Protein AF-A0A537XS26-F1 (afdb_monomer)

Mean predicted aligned error: 6.13 Å

Foldseek 3Di:
DDPPVVQADPVRHGDDDDPDDADQFLQDRGDVSNVVSVVVVDDQKDFDDPDDCPPPPDGIDSDRPPDDVVVPPD

Radius of gyration: 20.55 Å; Cα contacts (8 Å, |Δi|>4): 65; chains: 1; bounding box: 46×36×56 Å

pLDDT: mean 91.45, std 10.88, range [45.56, 98.38]

Nearest PDB structures (foldseek):
  8cou-assembly1_A  TM=9.142E-01  e=1.057E-03  Pseudomonas aeruginosa
  4b7v-assembly1_A  TM=9.073E-01  e=1.615E-03  Pseudomonas aeruginosa PAO1
  4r8e-assembly1_B  TM=8.980E-01  e=2.141E-03  Yersinia pestis
  2gfy-assembly1_A-2  TM=8.869E-01  e=4.042E-03  Escherichia coli
  1ox0-assembly1_A  TM=8.969E-01  e=4.996E-03  Streptococcus pneumoniae

Secondary structure (DSSP, 8-state):
---GGGGB-TTSPBP---------BTTBSSHHHHHHHHHTT----EE--SS--TT-S--EE----S--SHHHH-

Structure (mmCIF, N/CA/C/O backbone):
data_AF-A0A537XS26-F1
#
_entry.id   AF-A0A537XS26-F1
#
loop_
_atom_site.group_PDB
_atom_site.id
_atom_site.type_symbol
_atom_site.label_atom_id
_atom_site.label_alt_id
_atom_site.label_comp_id
_atom_site.label_asym_id
_atom_site.label_entity_id
_atom_site.label_seq_id
_atom_site.pdbx_PDB_ins_code
_atom_site.Cartn_x
_atom_site.Cartn_y
_atom_site.Cartn_z
_atom_site.occupancy
_atom_site.B_iso_or_equiv
_atom_site.auth_seq_id
_atom_site.auth_comp_id
_atom_site.auth_asym_id
_atom_site.auth_atom_id
_atom_site.pdbx_PDB_model_num
A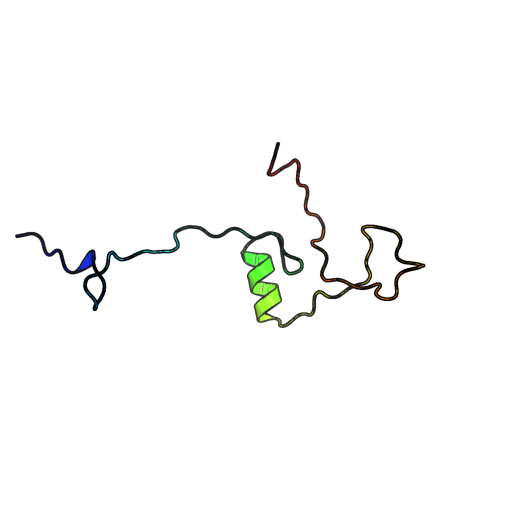TOM 1 N N . MET A 1 1 ? 24.167 -7.937 -40.359 1.00 45.56 1 MET A N 1
ATOM 2 C CA . MET A 1 1 ? 22.747 -8.294 -40.185 1.00 45.56 1 MET A CA 1
ATOM 3 C C . MET A 1 1 ? 22.520 -8.411 -38.691 1.00 45.56 1 MET A C 1
ATOM 5 O O . MET A 1 1 ? 23.014 -9.354 -38.092 1.00 45.56 1 MET A O 1
ATOM 9 N N . SER A 1 2 ? 21.979 -7.362 -38.076 1.00 52.41 2 SER A N 1
ATOM 10 C CA . SER A 1 2 ? 21.884 -7.230 -36.619 1.00 52.41 2 SER A CA 1
ATOM 11 C C . SER A 1 2 ? 20.816 -8.182 -36.091 1.00 52.41 2 SER A C 1
ATOM 13 O O . SER A 1 2 ? 19.675 -8.141 -36.549 1.00 52.41 2 SER A O 1
ATOM 15 N N . ASP A 1 3 ? 21.200 -9.057 -35.167 1.00 63.47 3 ASP A N 1
ATOM 16 C CA . ASP A 1 3 ? 20.329 -10.071 -34.582 1.00 63.47 3 ASP A CA 1
ATOM 17 C C . ASP A 1 3 ? 19.148 -9.416 -33.846 1.00 63.47 3 ASP A C 1
ATOM 19 O O . ASP A 1 3 ? 19.301 -8.788 -32.799 1.00 63.47 3 ASP A O 1
ATOM 23 N N . THR A 1 4 ? 17.960 -9.515 -34.444 1.00 57.72 4 THR A N 1
ATOM 24 C CA . THR A 1 4 ? 16.710 -8.932 -33.927 1.00 57.72 4 THR A CA 1
ATOM 25 C C . THR A 1 4 ? 16.024 -9.872 -32.918 1.00 57.72 4 THR A C 1
ATOM 27 O O . THR A 1 4 ? 14.990 -9.525 -32.351 1.00 57.72 4 THR A O 1
ATOM 30 N N . SER A 1 5 ? 16.621 -11.041 -32.637 1.00 61.03 5 SER A N 1
ATOM 31 C CA . SER A 1 5 ? 16.121 -12.057 -31.696 1.00 61.03 5 SER A CA 1
ATOM 32 C C . SER A 1 5 ? 15.848 -11.503 -30.292 1.00 61.03 5 SER A C 1
ATOM 34 O O . SER A 1 5 ? 14.912 -11.923 -29.618 1.00 61.03 5 SER A O 1
ATOM 36 N N . SER A 1 6 ? 16.607 -10.495 -29.848 1.00 69.81 6 SER A N 1
ATOM 37 C CA . SER A 1 6 ? 16.488 -9.961 -28.487 1.00 69.81 6 SER A CA 1
ATOM 38 C C . SER A 1 6 ? 15.300 -9.016 -28.264 1.00 69.81 6 SER A C 1
ATOM 40 O O . SER A 1 6 ? 14.973 -8.751 -27.109 1.00 69.81 6 SER A O 1
ATOM 42 N N . ALA A 1 7 ? 14.647 -8.510 -29.315 1.00 83.69 7 ALA A N 1
ATOM 43 C CA . ALA A 1 7 ? 13.589 -7.498 -29.199 1.00 83.69 7 ALA A CA 1
ATOM 44 C C . ALA A 1 7 ? 12.171 -8.091 -29.109 1.00 83.69 7 ALA A C 1
ATOM 46 O O . ALA A 1 7 ? 11.227 -7.396 -28.721 1.00 83.69 7 ALA A O 1
ATOM 47 N N . VAL A 1 8 ? 12.019 -9.373 -29.444 1.00 92.00 8 VAL A N 1
ATOM 48 C CA . VAL A 1 8 ? 10.729 -10.064 -29.519 1.00 92.00 8 VAL A CA 1
ATOM 49 C C . VAL A 1 8 ? 10.717 -11.316 -28.645 1.00 92.00 8 VAL A C 1
ATOM 51 O O . VAL A 1 8 ? 11.762 -11.888 -28.348 1.00 92.00 8 VAL A O 1
ATOM 54 N N . ASP A 1 9 ? 9.545 -11.700 -28.145 1.00 91.12 9 ASP A N 1
ATOM 55 C CA . ASP A 1 9 ? 9.381 -12.931 -27.373 1.00 91.1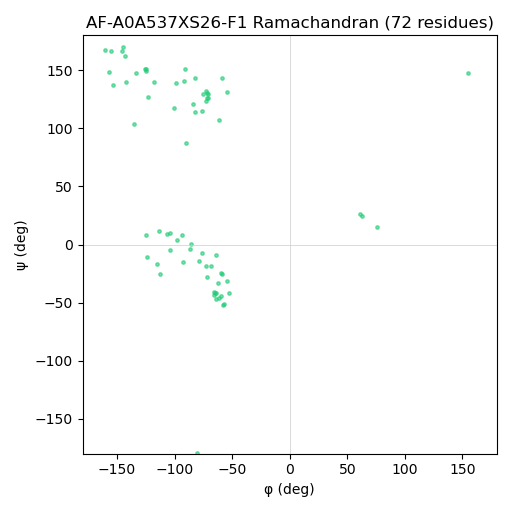2 9 ASP A CA 1
ATOM 56 C C . ASP A 1 9 ? 9.259 -14.171 -28.280 1.00 91.12 9 ASP A C 1
ATOM 58 O O . ASP A 1 9 ? 9.291 -14.081 -29.508 1.00 91.12 9 ASP A O 1
ATOM 62 N N . HIS A 1 10 ? 9.095 -15.351 -27.674 1.00 89.62 10 HIS A N 1
ATOM 63 C CA . HIS A 1 10 ? 8.972 -16.624 -28.398 1.00 89.62 10 HIS A CA 1
ATOM 64 C C . HIS A 1 10 ? 7.724 -16.729 -29.300 1.00 89.62 10 HIS A C 1
ATOM 66 O O . HIS A 1 10 ? 7.615 -17.679 -30.070 1.00 89.62 10 HIS A O 1
ATOM 72 N N . LEU A 1 11 ? 6.792 -15.773 -29.214 1.00 92.25 11 LEU A N 1
ATOM 73 C CA . LEU A 1 11 ? 5.604 -15.661 -30.065 1.00 92.25 11 LEU A CA 1
ATOM 74 C C . LEU A 1 11 ? 5.722 -14.511 -31.081 1.00 92.25 11 LEU A C 1
ATOM 76 O O . LEU A 1 11 ? 4.744 -14.185 -31.750 1.00 92.25 11 LEU A O 1
ATOM 80 N N . GLY A 1 12 ? 6.899 -13.888 -31.205 1.00 93.62 12 GLY A N 1
ATOM 81 C CA . GLY A 1 12 ? 7.154 -12.794 -32.143 1.00 93.62 12 GLY A CA 1
ATOM 82 C C . GLY A 1 12 ? 6.571 -11.445 -31.712 1.00 93.62 12 GLY A C 1
ATOM 83 O O . GLY A 1 12 ? 6.469 -10.536 -32.534 1.00 93.62 12 GLY A O 1
ATOM 84 N N . ARG A 1 13 ? 6.172 -11.289 -30.444 1.00 94.25 13 ARG A N 1
ATOM 85 C CA . ARG A 1 13 ? 5.597 -10.039 -29.918 1.00 94.25 13 ARG A CA 1
ATOM 86 C C . ARG A 1 13 ? 6.694 -9.142 -29.343 1.00 94.25 13 ARG A C 1
ATOM 88 O O . ARG A 1 13 ? 7.679 -9.678 -28.836 1.00 94.25 13 ARG A O 1
ATOM 95 N N . PRO A 1 14 ? 6.539 -7.805 -29.343 1.00 95.75 14 PRO A N 1
ATOM 96 C CA . PRO A 1 14 ? 7.489 -6.915 -28.679 1.00 95.75 14 PRO A CA 1
ATOM 97 C C . PRO A 1 14 ? 7.678 -7.296 -27.207 1.00 95.75 14 PRO A C 1
ATOM 99 O O . PRO A 1 14 ? 6.700 -7.476 -26.478 1.00 95.75 14 PRO A O 1
ATOM 102 N N . ARG A 1 15 ? 8.931 -7.407 -26.754 1.00 94.06 15 ARG A N 1
ATOM 103 C CA . ARG A 1 15 ? 9.216 -7.626 -25.332 1.00 94.06 15 ARG A CA 1
ATOM 104 C C . ARG A 1 15 ? 8.916 -6.353 -24.550 1.00 94.06 15 ARG A C 1
ATOM 106 O O . ARG A 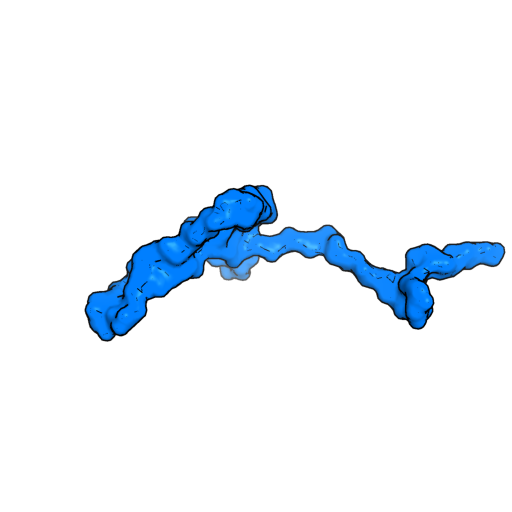1 15 ? 9.399 -5.277 -24.888 1.00 94.06 15 ARG A O 1
ATOM 113 N N . VAL A 1 16 ? 8.157 -6.503 -23.470 1.00 93.25 16 VAL A N 1
ATOM 114 C CA . VAL A 1 16 ? 7.829 -5.423 -22.536 1.00 93.25 16 VAL A CA 1
ATOM 115 C C . VAL A 1 16 ? 8.385 -5.786 -21.165 1.00 93.25 16 VAL A C 1
ATOM 117 O O . VAL A 1 16 ? 8.321 -6.945 -20.754 1.00 93.25 16 VAL A O 1
ATOM 120 N N . ALA A 1 17 ? 8.941 -4.800 -20.466 1.00 94.25 17 ALA A N 1
ATOM 121 C CA . ALA A 1 17 ? 9.454 -4.949 -19.112 1.00 94.25 17 ALA A CA 1
ATOM 122 C C . ALA A 1 17 ? 8.801 -3.926 -18.181 1.00 94.25 17 ALA A C 1
ATOM 124 O O . ALA A 1 17 ? 8.469 -2.816 -18.597 1.00 94.25 17 ALA A O 1
ATOM 125 N N . VAL A 1 18 ? 8.659 -4.294 -16.909 1.00 95.88 18 VAL A N 1
ATOM 126 C CA . VAL A 1 18 ? 8.339 -3.346 -15.840 1.00 95.88 18 VAL A CA 1
ATOM 127 C C . VAL A 1 18 ? 9.647 -2.691 -15.410 1.00 95.88 18 VAL A C 1
ATOM 129 O O . VAL A 1 18 ? 10.536 -3.364 -14.896 1.00 95.88 18 VAL A O 1
ATOM 132 N N . THR A 1 19 ? 9.785 -1.390 -15.653 1.00 96.25 19 THR A N 1
ATOM 133 C CA . THR A 1 19 ? 11.012 -0.626 -15.355 1.00 96.25 19 THR A CA 1
ATOM 134 C C . THR A 1 19 ? 10.894 0.245 -14.108 1.00 96.25 19 THR A C 1
ATOM 136 O O . THR A 1 19 ? 11.869 0.870 -13.703 1.00 96.25 19 THR A O 1
ATOM 139 N N . GLY A 1 20 ? 9.712 0.301 -13.497 1.00 96.19 20 GLY A N 1
ATOM 140 C CA . GLY A 1 20 ? 9.449 1.083 -12.299 1.00 96.19 20 GLY A CA 1
ATOM 141 C C . GLY A 1 20 ? 8.249 0.535 -11.541 1.00 96.19 20 GLY A C 1
ATOM 142 O O . GLY A 1 20 ? 7.326 -0.022 -12.136 1.00 96.19 20 GLY A O 1
ATOM 143 N N . LEU A 1 21 ? 8.288 0.686 -10.221 1.00 96.75 21 LEU A N 1
ATOM 144 C CA . LEU A 1 21 ? 7.234 0.288 -9.296 1.00 96.75 21 LEU A CA 1
ATOM 145 C C . LEU A 1 21 ? 6.997 1.437 -8.313 1.00 96.75 21 LEU A C 1
ATOM 147 O O . LEU A 1 21 ? 7.924 2.162 -7.959 1.00 96.75 21 LEU A O 1
ATOM 151 N N . GLY A 1 22 ? 5.757 1.591 -7.865 1.00 94.06 22 GLY A N 1
ATOM 152 C CA . GLY A 1 22 ? 5.366 2.567 -6.855 1.00 94.06 22 GLY A CA 1
ATOM 153 C C . GLY A 1 22 ? 4.128 2.064 -6.130 1.00 94.06 22 GLY A C 1
ATOM 154 O O . GLY A 1 22 ? 3.235 1.498 -6.760 1.00 94.06 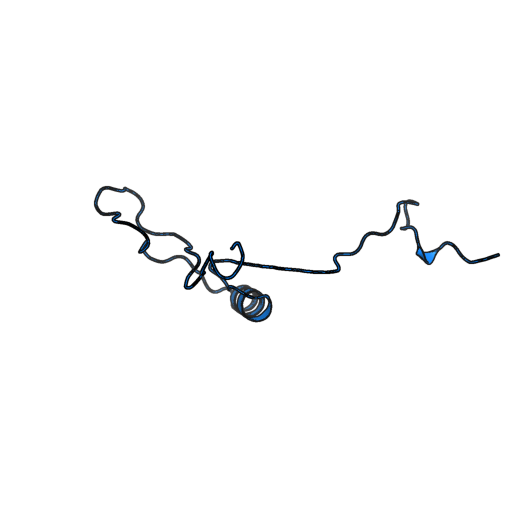22 GLY A O 1
ATOM 155 N N . VAL A 1 23 ? 4.103 2.216 -4.807 1.00 94.62 23 VAL A N 1
ATOM 156 C CA . VAL A 1 23 ? 3.049 1.659 -3.951 1.00 94.62 23 VAL A CA 1
ATOM 157 C C . VAL A 1 23 ? 2.708 2.618 -2.813 1.00 94.62 23 VAL A C 1
ATOM 159 O O . VAL A 1 23 ? 3.599 3.224 -2.223 1.00 94.62 23 VAL A O 1
ATOM 162 N N . LYS A 1 24 ? 1.413 2.729 -2.503 1.00 94.75 24 LYS A N 1
ATOM 163 C CA . LYS A 1 24 ? 0.864 3.307 -1.267 1.00 94.75 24 LYS A CA 1
ATOM 164 C C . LYS A 1 24 ? -0.230 2.371 -0.789 1.00 94.75 24 LYS A C 1
ATOM 166 O O . LYS A 1 24 ? -1.281 2.267 -1.418 1.00 94.75 24 LYS A O 1
ATOM 171 N N . THR A 1 25 ? 0.067 1.592 0.241 1.00 96.06 25 THR A N 1
ATOM 172 C CA . THR A 1 25 ? -0.780 0.474 0.661 1.00 96.06 25 THR A CA 1
ATOM 173 C C . THR A 1 25 ? -0.795 0.353 2.181 1.00 96.06 25 THR A C 1
ATOM 175 O O . THR A 1 25 ? 0.121 0.838 2.843 1.00 96.06 25 THR A O 1
ATOM 178 N N . PRO A 1 26 ? -1.772 -0.365 2.757 1.00 96.88 26 PRO A N 1
ATOM 179 C CA . PRO A 1 26 ? -1.775 -0.672 4.189 1.00 96.88 26 PRO A CA 1
ATOM 180 C C . PRO A 1 26 ? -0.539 -1.462 4.636 1.00 96.88 26 PRO A C 1
ATOM 182 O O . PRO A 1 26 ? -0.153 -1.394 5.794 1.00 96.88 26 PRO A O 1
ATOM 185 N N . ALA A 1 27 ? 0.092 -2.197 3.714 1.00 96.75 27 ALA A N 1
ATOM 186 C CA . ALA A 1 27 ? 1.289 -2.988 3.974 1.00 96.75 27 ALA A CA 1
ATOM 187 C C . ALA A 1 27 ? 2.601 -2.190 3.832 1.00 96.75 27 ALA A C 1
ATOM 189 O O . ALA A 1 27 ? 3.667 -2.741 4.092 1.00 96.75 27 ALA A O 1
ATOM 190 N N . GLY A 1 28 ? 2.547 -0.920 3.417 1.00 95.38 28 GLY A N 1
ATOM 191 C CA . GLY A 1 28 ? 3.722 -0.072 3.227 1.00 95.38 28 GLY A CA 1
ATOM 192 C C . GLY A 1 28 ? 3.494 1.059 2.223 1.00 95.38 28 GLY A C 1
ATOM 193 O O . GLY A 1 28 ? 2.750 0.908 1.245 1.00 95.38 28 GLY A O 1
ATOM 194 N N . ASN A 1 29 ? 4.171 2.186 2.463 1.00 94.81 29 ASN A N 1
ATOM 195 C CA . ASN A 1 29 ? 4.153 3.381 1.608 1.00 94.81 29 ASN A CA 1
ATOM 196 C C . ASN A 1 29 ? 5.363 3.463 0.664 1.00 94.81 29 ASN A C 1
ATOM 198 O O . ASN A 1 29 ? 5.520 4.448 -0.058 1.00 94.81 29 ASN A O 1
ATOM 202 N N . ASP A 1 30 ? 6.218 2.448 0.672 1.00 94.38 30 ASP A N 1
ATOM 203 C CA . ASP A 1 30 ? 7.359 2.288 -0.218 1.00 94.38 30 ASP A CA 1
ATOM 204 C C . ASP A 1 30 ? 7.562 0.799 -0.531 1.00 94.38 30 ASP A C 1
ATOM 206 O O . ASP A 1 30 ? 6.962 -0.077 0.095 1.00 94.38 30 ASP A O 1
ATOM 210 N N . ILE A 1 31 ? 8.381 0.507 -1.545 1.00 97.31 31 ILE A N 1
ATOM 211 C CA . ILE A 1 31 ? 8.609 -0.868 -2.009 1.00 97.31 31 ILE A CA 1
ATOM 212 C C . ILE A 1 31 ? 9.229 -1.750 -0.908 1.00 97.31 31 ILE A C 1
ATOM 214 O O . ILE A 1 31 ? 8.730 -2.864 -0.732 1.00 97.31 31 ILE A O 1
ATOM 218 N N . PRO A 1 32 ? 10.272 -1.312 -0.165 1.00 97.50 32 PRO A N 1
ATOM 219 C CA . PRO A 1 32 ? 10.854 -2.133 0.896 1.00 97.50 32 PRO A CA 1
ATOM 220 C C . PRO A 1 32 ? 9.852 -2.536 1.984 1.00 97.50 32 PRO A C 1
ATOM 222 O O . PRO A 1 32 ? 9.715 -3.727 2.261 1.00 97.50 32 PRO A O 1
ATOM 225 N N . SER A 1 33 ? 9.121 -1.573 2.558 1.00 96.00 33 SER A N 1
ATOM 226 C CA . SER A 1 33 ? 8.150 -1.830 3.632 1.00 96.00 33 SER A CA 1
ATOM 227 C C . SER A 1 33 ? 6.991 -2.707 3.162 1.00 96.00 33 SER A C 1
ATOM 229 O O . SER A 1 33 ? 6.610 -3.653 3.855 1.00 96.00 33 SER A O 1
ATOM 231 N N . PHE A 1 34 ? 6.485 -2.448 1.952 1.00 97.06 34 PHE A N 1
ATOM 232 C CA . PHE A 1 34 ? 5.458 -3.263 1.310 1.00 97.06 34 PHE A CA 1
ATOM 233 C C . PHE A 1 34 ? 5.902 -4.721 1.175 1.00 97.06 34 PHE A C 1
ATOM 235 O O . PHE A 1 34 ? 5.191 -5.636 1.595 1.00 97.06 34 PHE A O 1
ATOM 242 N N . TRP A 1 35 ? 7.093 -4.943 0.616 1.00 97.50 35 TRP A N 1
ATOM 243 C CA . TRP A 1 35 ? 7.601 -6.284 0.359 1.00 97.50 35 TRP A CA 1
ATOM 244 C C . TRP A 1 35 ? 7.873 -7.059 1.649 1.00 97.50 35 TRP A C 1
ATOM 246 O O . TRP A 1 35 ? 7.477 -8.219 1.769 1.00 97.50 35 TRP A O 1
ATOM 256 N N . GLU A 1 36 ? 8.488 -6.412 2.639 1.00 98.12 36 GLU A N 1
ATOM 257 C CA . GLU A 1 36 ? 8.765 -7.022 3.938 1.00 98.12 36 GLU A CA 1
ATOM 258 C C . GLU A 1 36 ? 7.473 -7.465 4.641 1.00 98.12 36 GLU A C 1
ATOM 260 O O . GLU A 1 36 ? 7.380 -8.585 5.147 1.00 98.12 36 GLU A O 1
ATOM 265 N N . THR A 1 37 ? 6.446 -6.614 4.626 1.00 97.38 37 THR A N 1
ATOM 266 C CA . THR A 1 37 ? 5.161 -6.912 5.267 1.00 97.38 37 THR A CA 1
ATOM 267 C C . THR A 1 37 ? 4.434 -8.072 4.600 1.00 97.38 37 THR A C 1
ATOM 269 O O . THR A 1 37 ? 3.893 -8.930 5.304 1.00 97.38 37 THR A O 1
ATOM 272 N N . LEU A 1 38 ? 4.463 -8.139 3.264 1.00 96.75 38 LEU A N 1
ATOM 273 C CA . LEU A 1 38 ? 3.897 -9.264 2.521 1.00 96.75 38 LEU A CA 1
ATOM 274 C C . LEU A 1 38 ? 4.626 -10.574 2.820 1.00 96.75 38 LEU A C 1
ATOM 276 O O . LEU A 1 38 ? 3.974 -11.577 3.106 1.00 96.75 38 LEU A O 1
ATOM 280 N N . LEU A 1 39 ? 5.962 -10.567 2.792 1.00 98.31 39 LEU A N 1
ATOM 281 C CA . LEU A 1 39 ? 6.759 -11.760 3.086 1.00 98.31 39 LEU A CA 1
ATOM 282 C C . LEU A 1 39 ? 6.553 -12.259 4.519 1.00 98.31 39 LEU A C 1
ATOM 284 O O . LEU A 1 39 ? 6.577 -13.464 4.760 1.00 98.31 39 LEU A O 1
ATOM 288 N N . ALA A 1 40 ? 6.317 -11.349 5.461 1.00 98.38 40 ALA A N 1
ATOM 289 C CA . ALA A 1 40 ? 6.012 -11.696 6.841 1.00 98.38 40 ALA A CA 1
ATOM 290 C C . ALA A 1 40 ? 4.571 -12.209 7.045 1.00 98.38 40 ALA A C 1
ATOM 292 O O . ALA A 1 40 ? 4.239 -12.631 8.152 1.00 98.38 40 ALA A O 1
ATOM 293 N N . GLY A 1 41 ? 3.703 -12.157 6.024 1.00 96.88 41 GLY A N 1
ATOM 294 C CA . GLY A 1 41 ? 2.309 -12.606 6.117 1.00 96.88 41 GLY A CA 1
ATOM 295 C C . GLY A 1 41 ? 1.487 -11.837 7.156 1.00 96.88 41 GLY A C 1
ATOM 296 O O . GLY A 1 41 ? 0.540 -12.380 7.726 1.00 96.88 41 GLY A O 1
ATOM 297 N N . ARG A 1 42 ? 1.867 -10.588 7.457 1.00 93.62 42 ARG A N 1
ATOM 298 C CA . ARG A 1 42 ? 1.221 -9.790 8.506 1.00 93.62 42 ARG A CA 1
ATOM 299 C C . ARG A 1 42 ? -0.133 -9.272 8.012 1.00 93.62 42 ARG A C 1
ATOM 301 O O . ARG A 1 42 ? -0.218 -8.659 6.950 1.00 93.62 42 ARG A O 1
ATOM 308 N N . SER A 1 43 ? -1.189 -9.480 8.800 1.00 95.69 43 SER A N 1
ATOM 309 C CA . SER A 1 43 ? -2.506 -8.881 8.538 1.00 95.69 43 SER A CA 1
ATOM 310 C C . SER A 1 43 ? -2.484 -7.387 8.845 1.00 95.69 43 SER A C 1
ATOM 312 O O . SER A 1 43 ? -2.035 -6.996 9.918 1.00 95.69 43 SER A O 1
ATOM 314 N N . MET A 1 44 ? -3.005 -6.573 7.926 1.00 96.50 44 MET A N 1
ATOM 315 C CA . MET A 1 44 ? -3.086 -5.110 8.057 1.00 96.50 44 MET A CA 1
ATOM 316 C C . MET A 1 44 ? -4.501 -4.617 8.400 1.00 96.50 44 MET A C 1
ATOM 318 O O . MET A 1 44 ? -4.771 -3.420 8.323 1.00 96.50 44 MET A O 1
ATOM 322 N N . ALA A 1 45 ? -5.420 -5.527 8.735 1.00 97.19 45 ALA A N 1
ATOM 323 C CA . ALA A 1 45 ? -6.756 -5.154 9.180 1.00 97.19 45 ALA A CA 1
ATOM 324 C C . ALA A 1 45 ? -6.684 -4.556 10.591 1.00 97.19 45 ALA A C 1
ATOM 326 O O . ALA A 1 45 ? -6.156 -5.184 11.509 1.00 97.19 45 ALA A O 1
ATOM 327 N N . ALA A 1 46 ? -7.232 -3.359 10.752 1.00 96.69 46 ALA A N 1
ATOM 328 C CA . ALA A 1 46 ? -7.314 -2.650 12.021 1.00 96.69 46 ALA A CA 1
ATOM 329 C C . ALA A 1 46 ? -8.628 -1.864 12.093 1.00 96.69 46 ALA A C 1
ATOM 331 O O . ALA A 1 46 ? -9.327 -1.727 11.085 1.00 96.69 46 ALA A O 1
ATOM 332 N N . ASP A 1 47 ? -8.954 -1.329 13.268 1.00 97.62 47 ASP A N 1
ATOM 333 C CA . ASP A 1 47 ? -10.101 -0.435 13.421 1.00 97.62 47 ASP A CA 1
ATOM 334 C C . ASP A 1 47 ? -9.963 0.794 12.511 1.00 97.62 47 ASP A C 1
ATOM 336 O O . ASP A 1 47 ? -8.862 1.305 12.274 1.00 97.62 47 ASP A O 1
ATOM 340 N N . ILE A 1 48 ? -11.090 1.254 11.970 1.00 97.38 48 ILE A N 1
ATOM 341 C CA . ILE A 1 48 ? -11.152 2.462 11.148 1.00 97.38 48 ILE A CA 1
ATOM 342 C C . ILE A 1 48 ? -10.931 3.676 12.051 1.00 97.38 48 ILE A C 1
ATOM 344 O O . ILE A 1 48 ? -11.592 3.832 13.074 1.00 97.38 48 ILE A O 1
ATOM 348 N N . THR A 1 49 ? -10.016 4.553 11.646 1.00 94.94 49 THR A N 1
ATOM 349 C CA . THR A 1 49 ? -9.622 5.752 12.406 1.00 94.94 49 THR A CA 1
ATOM 350 C C . THR A 1 49 ? -9.779 7.032 11.594 1.00 94.94 49 THR A C 1
ATOM 352 O O . THR A 1 49 ? -9.712 8.123 12.152 1.00 94.94 49 THR A O 1
ATOM 355 N N . SER A 1 50 ? -10.016 6.924 10.283 1.00 93.25 50 SER A N 1
ATOM 356 C CA . SER A 1 50 ? -10.199 8.070 9.391 1.00 93.25 50 SER A CA 1
ATOM 357 C C . SER A 1 50 ? -11.535 8.804 9.563 1.00 93.25 50 SER A C 1
ATOM 359 O O . SER A 1 50 ? -11.666 9.931 9.096 1.00 93.25 50 SER A O 1
ATOM 361 N N . PHE A 1 51 ? -12.540 8.171 10.175 1.00 94.88 51 PHE A N 1
ATOM 362 C CA . PHE A 1 51 ? -13.866 8.748 10.429 1.00 94.88 51 PHE A CA 1
ATOM 363 C C . PHE A 1 51 ? -14.598 7.976 11.540 1.00 94.88 51 PHE A C 1
ATOM 365 O O . PHE A 1 51 ? -14.176 6.881 11.916 1.00 94.88 51 PHE A O 1
ATOM 372 N N . ASP A 1 52 ? -15.691 8.542 12.060 1.00 96.88 52 ASP A N 1
ATOM 373 C CA . ASP A 1 52 ? -16.528 7.891 13.074 1.00 96.88 52 ASP A CA 1
ATOM 374 C C . ASP A 1 52 ? -17.315 6.718 12.473 1.00 96.88 52 ASP A C 1
ATOM 376 O O . ASP A 1 52 ? -18.031 6.866 11.482 1.00 96.88 52 ASP A O 1
ATOM 380 N N . THR A 1 53 ? -17.179 5.545 13.086 1.00 98.00 53 THR A N 1
ATOM 381 C CA . THR A 1 53 ? -17.812 4.300 12.637 1.00 98.00 53 THR A CA 1
ATOM 382 C C . THR A 1 53 ? -18.873 3.770 13.596 1.00 98.00 53 THR A C 1
ATOM 384 O O . THR A 1 53 ? -19.331 2.642 13.423 1.00 98.00 53 THR A O 1
ATOM 387 N N . THR A 1 54 ? -19.289 4.560 14.593 1.00 97.06 54 THR A N 1
ATOM 388 C CA . THR A 1 54 ? -20.203 4.126 15.666 1.00 97.06 54 THR A CA 1
ATOM 389 C C . THR A 1 54 ? -21.498 3.499 15.139 1.00 97.06 54 THR A C 1
ATOM 391 O O . THR A 1 54 ? -21.899 2.442 15.626 1.00 97.06 54 THR A O 1
ATOM 394 N N . ASP A 1 55 ? -22.091 4.082 14.095 1.00 97.75 55 ASP A N 1
ATOM 395 C CA . ASP A 1 55 ? -23.358 3.620 13.507 1.00 97.75 55 ASP A CA 1
ATOM 396 C C . ASP A 1 55 ? -23.180 2.650 12.324 1.00 97.75 55 ASP A C 1
ATOM 398 O O . ASP A 1 55 ? -24.144 2.309 11.633 1.00 97.75 55 ASP A O 1
ATOM 402 N N . LEU A 1 56 ? -21.951 2.196 12.055 1.00 97.94 56 LEU A N 1
ATOM 403 C CA . LEU A 1 56 ? -21.657 1.316 10.927 1.00 97.94 56 LEU A CA 1
ATOM 404 C C . LEU A 1 56 ? -21.563 -0.154 11.358 1.00 97.94 56 LEU A C 1
ATOM 406 O O . LEU A 1 56 ? -20.923 -0.479 12.360 1.00 97.94 56 LEU A O 1
ATOM 410 N N . PRO A 1 57 ? -22.121 -1.089 10.564 1.00 97.50 57 PRO A N 1
ATOM 411 C CA . PRO A 1 57 ? -22.035 -2.520 10.861 1.00 97.50 57 PRO A CA 1
ATOM 412 C C . PRO A 1 57 ? -20.610 -3.081 10.713 1.00 97.50 57 PRO A C 1
ATOM 414 O O . PRO A 1 57 ? -20.308 -4.145 11.250 1.00 97.50 57 PRO A O 1
ATOM 417 N N . VAL A 1 58 ? -19.727 -2.379 9.994 1.00 97.81 58 VAL A N 1
ATOM 418 C CA . VAL A 1 58 ? -18.318 -2.738 9.793 1.00 97.81 58 VAL A CA 1
ATOM 419 C C . VAL A 1 58 ? -17.449 -1.582 10.270 1.00 97.81 58 VAL A C 1
ATOM 421 O O . VAL A 1 58 ? -17.641 -0.447 9.844 1.00 97.81 58 VAL A O 1
ATOM 424 N N . ARG A 1 59 ? -16.495 -1.885 11.155 1.00 98.12 59 ARG A N 1
ATOM 425 C CA . ARG A 1 59 ? -15.670 -0.887 11.859 1.00 98.12 59 ARG A CA 1
ATOM 426 C C . ARG A 1 59 ? -14.165 -1.098 11.688 1.00 98.12 59 ARG A C 1
ATOM 428 O O . ARG A 1 59 ? -13.376 -0.419 12.330 1.00 98.12 59 ARG A O 1
ATOM 435 N N . PHE A 1 60 ? -13.769 -2.021 10.815 1.00 97.69 60 PHE A N 1
ATOM 436 C CA . PHE A 1 60 ? -12.372 -2.329 10.525 1.00 97.69 60 PHE A CA 1
ATOM 437 C C . PHE A 1 60 ? -12.092 -2.224 9.025 1.00 97.69 60 PHE A C 1
ATOM 439 O O . PHE A 1 60 ? -12.974 -2.452 8.196 1.00 97.69 60 PHE A O 1
ATOM 446 N N . ALA A 1 61 ? -10.853 -1.887 8.680 1.00 97.62 61 ALA A N 1
ATOM 447 C CA . ALA A 1 61 ? -10.356 -1.832 7.314 1.00 97.62 61 ALA A CA 1
ATOM 448 C C . ALA A 1 61 ? -8.832 -2.009 7.284 1.00 97.62 61 ALA A C 1
ATOM 450 O O . ALA A 1 61 ? -8.146 -1.874 8.296 1.00 97.62 61 ALA A O 1
ATOM 451 N N . CYS A 1 62 ? -8.287 -2.257 6.097 1.00 97.38 62 CYS A N 1
ATOM 452 C CA . CYS A 1 62 ? -6.858 -2.105 5.846 1.00 97.38 62 CYS A CA 1
ATOM 453 C C . CYS A 1 62 ? -6.625 -0.665 5.371 1.00 97.38 62 CYS A C 1
ATOM 455 O O . CYS A 1 62 ? -6.706 -0.387 4.176 1.00 97.38 62 CYS A O 1
ATOM 457 N N . GLN A 1 63 ? -6.426 0.265 6.307 1.00 96.62 63 GLN A N 1
ATOM 458 C CA . GLN A 1 63 ? -6.209 1.684 5.999 1.00 96.62 63 GLN A CA 1
ATOM 459 C C . GLN A 1 63 ? -4.742 1.943 5.619 1.00 96.62 63 GLN A C 1
ATOM 461 O O . GLN A 1 63 ? -3.835 1.358 6.210 1.00 96.62 63 GLN A O 1
ATOM 466 N N . VAL A 1 64 ? -4.494 2.844 4.662 1.00 95.19 64 VAL A N 1
ATOM 467 C CA . VAL A 1 64 ? -3.137 3.340 4.379 1.00 95.19 64 VAL A CA 1
ATOM 468 C C . VAL A 1 64 ? -2.758 4.344 5.465 1.00 95.19 64 VAL A C 1
ATOM 470 O O . VAL A 1 64 ? -3.383 5.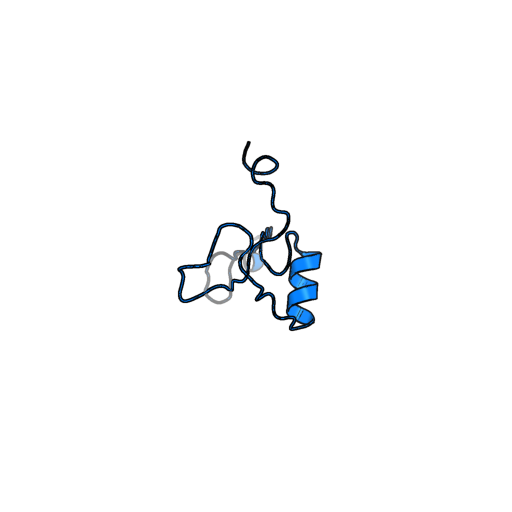394 5.581 1.00 95.19 64 VAL A O 1
ATOM 473 N N . GLN A 1 65 ? -1.750 4.017 6.271 1.00 90.38 65 GLN A N 1
ATOM 474 C CA . GLN A 1 65 ? -1.325 4.855 7.394 1.00 90.38 65 GLN A CA 1
ATOM 475 C C . GLN A 1 65 ? -0.231 5.835 6.970 1.00 90.38 65 GLN A C 1
ATOM 477 O O . GLN A 1 65 ? 0.662 5.467 6.210 1.00 90.38 65 GLN A O 1
ATOM 482 N N . GLY A 1 66 ? -0.276 7.071 7.478 1.00 87.62 66 GLY A N 1
ATOM 483 C CA . GLY A 1 66 ? 0.790 8.064 7.278 1.00 87.62 66 GLY A CA 1
ATOM 484 C C . GLY A 1 66 ? 1.024 8.476 5.821 1.00 87.62 66 GLY A C 1
ATOM 485 O O . GLY A 1 66 ? 2.134 8.865 5.472 1.00 87.62 66 GLY A O 1
ATOM 486 N N . PHE A 1 67 ? 0.015 8.343 4.958 1.00 89.94 67 PHE A N 1
ATOM 487 C CA . PHE A 1 67 ? 0.076 8.858 3.595 1.00 89.94 67 PHE A CA 1
ATOM 488 C C . PHE A 1 67 ? -0.319 10.337 3.576 1.00 89.94 67 PHE A C 1
ATOM 490 O O . PHE A 1 67 ? -1.440 10.676 3.951 1.00 89.94 67 PHE A O 1
ATOM 497 N N . ASP A 1 68 ? 0.590 11.191 3.108 1.00 86.31 68 ASP A N 1
ATOM 498 C CA . ASP A 1 68 ? 0.302 12.585 2.780 1.00 86.31 68 ASP A CA 1
ATOM 499 C C . ASP A 1 68 ? 0.137 12.725 1.262 1.00 86.31 68 ASP A C 1
ATOM 501 O O . ASP A 1 68 ? 1.058 12.451 0.495 1.00 86.31 68 ASP A O 1
ATOM 505 N N . GLY A 1 69 ? -1.055 13.124 0.818 1.00 86.62 69 GLY A N 1
ATOM 506 C CA . GLY A 1 69 ? -1.338 13.337 -0.599 1.00 86.62 69 GLY A CA 1
ATOM 507 C C . GLY A 1 69 ? -0.671 14.588 -1.172 1.00 86.62 69 GLY A C 1
ATOM 508 O O . GLY A 1 69 ? -0.355 14.596 -2.360 1.00 86.62 69 GLY A O 1
ATOM 509 N N . VAL A 1 70 ? -0.418 15.612 -0.350 1.00 90.94 70 VAL A N 1
ATOM 510 C CA . VAL A 1 70 ? 0.175 16.888 -0.786 1.00 90.94 70 VAL A CA 1
ATOM 511 C C . VAL A 1 70 ? 1.596 16.665 -1.293 1.00 90.94 70 VAL A C 1
ATOM 513 O O . VAL A 1 70 ? 1.960 17.164 -2.355 1.00 90.94 70 VAL A O 1
ATOM 516 N N . GLU A 1 71 ? 2.373 15.823 -0.606 1.00 87.94 7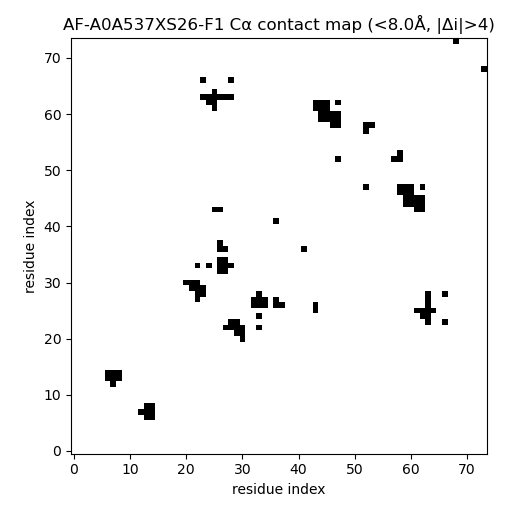1 GLU A N 1
ATOM 517 C CA . GLU A 1 71 ? 3.738 15.468 -1.021 1.00 87.94 71 GLU A CA 1
ATOM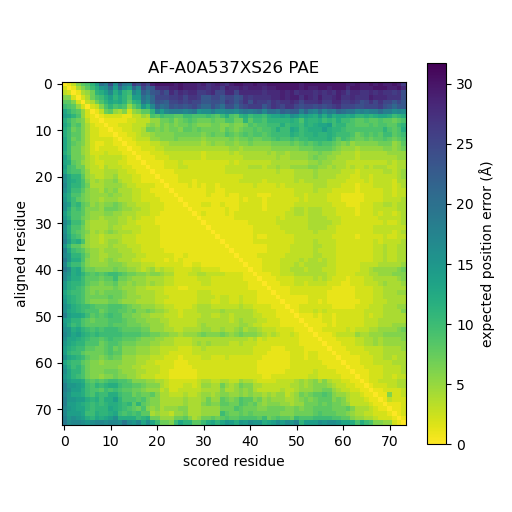 518 C C . GLU A 1 71 ? 3.815 14.835 -2.423 1.00 87.94 71 GLU A C 1
ATOM 520 O O . GLU A 1 71 ? 4.859 14.908 -3.071 1.00 87.94 71 GLU A O 1
ATOM 525 N N . TYR A 1 72 ? 2.734 14.208 -2.900 1.00 84.19 72 TYR A N 1
ATOM 526 C CA . TYR A 1 72 ? 2.736 13.429 -4.144 1.00 84.19 72 TYR A CA 1
ATOM 527 C C . TYR A 1 72 ? 1.894 14.035 -5.266 1.00 84.19 72 TYR A C 1
ATOM 529 O O . TYR A 1 72 ? 2.152 13.731 -6.431 1.00 84.19 72 TYR A O 1
ATOM 537 N N . LEU A 1 73 ? 0.879 14.839 -4.942 1.00 87.25 73 LEU A N 1
ATOM 538 C CA . LEU A 1 73 ? -0.118 15.308 -5.909 1.00 87.25 73 LEU A CA 1
ATOM 539 C C . LEU A 1 73 ? -0.109 16.827 -6.134 1.00 87.25 73 LEU A C 1
ATOM 541 O O . LEU A 1 73 ? -0.620 17.251 -7.170 1.00 87.25 73 LEU A O 1
ATOM 545 N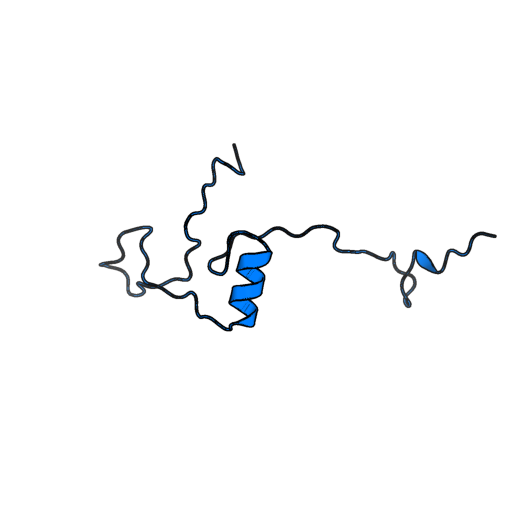 N . GLY A 1 74 ? 0.514 17.608 -5.243 1.00 75.25 74 GLY A N 1
ATOM 546 C CA . GLY A 1 74 ? 0.539 19.075 -5.310 1.00 75.25 74 GLY A CA 1
ATOM 547 C C . GLY A 1 74 ? -0.656 19.714 -4.621 1.00 75.25 74 GLY A C 1
ATOM 548 O O . GLY A 1 74 ? -1.720 19.823 -5.268 1.00 75.25 74 GLY A O 1
#

Sequence (74 aa):
MSDTSSAVDHLGRPRVAVTGLGVKTPAGNDIPSFWETLLAGRSMAADITSFDTTDLPVRFACQVQGFDGVEYLG

Solvent-accessible surface area (backbone atoms only — not comparable to full-atom values): 5000 Å² total; per-residue (Å²): 133,81,82,64,71,83,56,34,45,102,83,72,43,79,67,81,80,86,89,77,86,86,52,78,37,48,53,22,72,39,66,69,50,27,50,52,33,59,76,66,68,62,83,51,71,39,74,57,78,93,57,92,43,88,93,44,98,68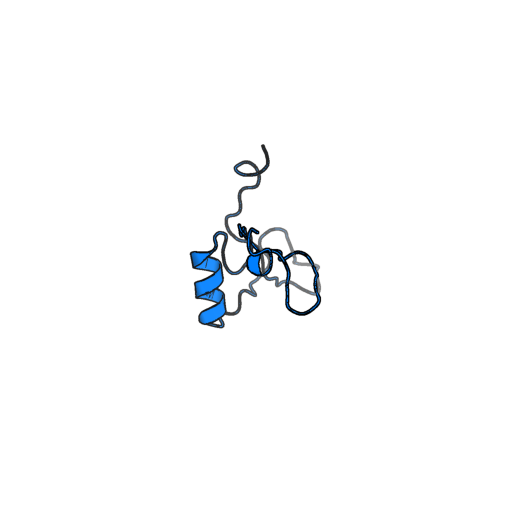,52,63,41,63,58,62,73,94,74,64,62,61,87,78,70,108